Protein AF-A0A0M0JL00-F1 (afdb_monomer)

Solvent-accessible surface area (backbone atoms only — not comparable to full-atom values): 7160 Å² total; per-residue (Å²): 133,83,69,59,93,65,95,64,72,54,58,67,65,32,65,66,52,24,72,17,26,56,68,27,55,80,40,46,79,74,20,60,38,58,48,99,86,34,47,52,31,25,44,44,40,58,51,30,38,62,29,56,52,55,57,67,68,54,35,71,46,62,50,24,36,35,45,29,38,22,45,13,55,49,28,32,35,37,54,54,51,24,69,44,30,32,31,39,34,64,36,12,32,22,40,11,38,41,24,41,43,54,52,64,33,77,45,30,42,36,36,23,43,25,19,32,21,58,18,73,41,29,50,54,39,56,40,37,64,81,41,46,71,36,80,56,20,55,30,94,75,40,45,79,44,69,95

Organism: NCBI:txid1460289

Mean predicted aligned error: 6.64 Å

Sequence (147 aa):
ELIGASEDAWILEDPEWVAGVEGGRDGLGWVLTADKEGRVCGLNLRGKWKGEALPASVARLTALRELKMGYCKSLKSVADLPASVTKIGRSAFDGCTSLASITLPASVTQIGKGAFSSCNSLSFITIPSSTVVEPGAFSKHTQVTRA

pLDDT: mean 81.57, std 13.85, range [31.27, 95.38]

Foldseek 3Di:
DLQDPDPPCCLLVPQLNQVQFAVGSVRQPPQFDADPVSQGAEGARALGGQDQEDDLCQQVSQRHQEAAHAQPCNHQEYPHHHLNHQEYEANRHQNNCNHQYYADHLNHAEQHASSAHNVNNDQEDEDEPNHDYDPNSHYPNHDYHYD

Secondary structure (DSSP, 8-state):
--S--SS-GGGGT-HHHHHHBTTHHHHHTTTEEE-TTS-EEEEE-TTTB-SSEE-GGGGG-TT--EEE-TT-TT--EE----TT--EE-TTTTTT-TT--EEB--TT--EE-TTTBTT-TT--EEEE-TT-EE-TT-B-TT-EEEE-

Radius of gyration: 14.49 Å; Cα contacts (8 Å, |Δi|>4): 376; chains: 1; bounding box: 37×28×38 Å

InterPro domains:
  IPR026906 BspA-type LRR region [PF13306] (71-145)
  IPR032675 Leucine-rich repeat domain superfamily [G3DSA:3.80.10.10] (41-146)
  IPR053139 Putative surface bspA-like protein [PTHR45661] (71-131)

Structure (mmCIF, N/CA/C/O backbone):
data_AF-A0A0M0JL00-F1
#
_entry.id   AF-A0A0M0JL00-F1
#
loop_
_atom_site.group_PDB
_atom_site.id
_atom_site.type_symbol
_atom_site.label_atom_id
_atom_site.label_alt_id
_atom_site.label_comp_id
_atom_site.label_asym_id
_atom_site.label_entity_id
_atom_site.label_seq_id
_atom_site.pdbx_PDB_ins_code
_atom_site.Cartn_x
_atom_site.Cartn_y
_atom_site.Cartn_z
_atom_site.occupancy
_atom_site.B_iso_or_equiv
_atom_site.auth_seq_id
_atom_site.auth_comp_id
_atom_site.auth_asym_id
_atom_site.auth_atom_id
_atom_site.pdbx_PDB_model_num
ATOM 1 N N . GLU A 1 1 ? -17.267 -0.429 -21.288 1.00 31.27 1 GLU A N 1
ATOM 2 C CA . GLU A 1 1 ? -18.123 0.189 -20.258 1.00 31.27 1 GLU A CA 1
ATOM 3 C C . GLU A 1 1 ? -17.485 -0.003 -18.892 1.00 31.27 1 GLU A C 1
ATOM 5 O O . GLU A 1 1 ? -17.495 -1.107 -18.362 1.00 31.27 1 GLU A O 1
ATOM 10 N N . LEU A 1 2 ? -16.863 1.048 -18.355 1.00 36.19 2 LEU A N 1
ATOM 11 C CA . LEU A 1 2 ? -16.636 1.147 -16.915 1.00 36.19 2 LEU A CA 1
ATOM 12 C C . LEU A 1 2 ? -17.995 1.51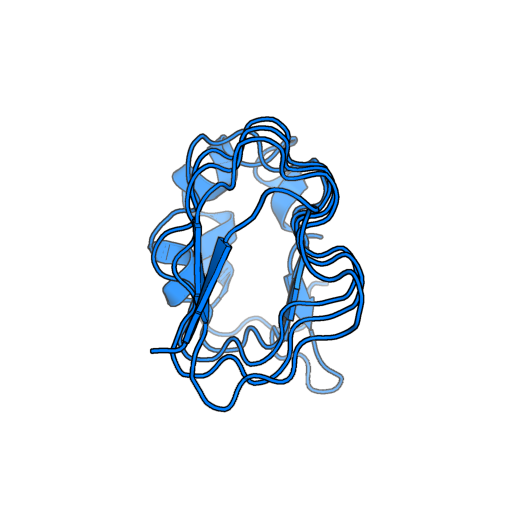6 -16.312 1.00 36.19 2 LEU A C 1
AT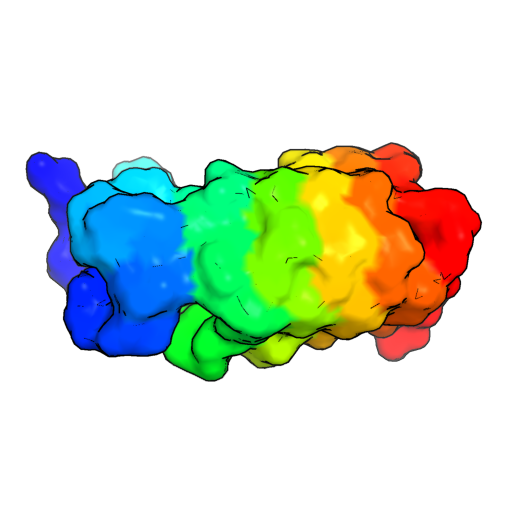OM 14 O O . LEU A 1 2 ? -18.483 2.6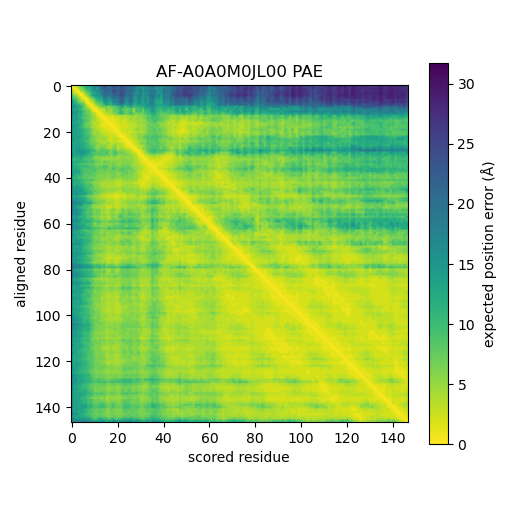26 -16.513 1.00 36.19 2 LEU A O 1
ATOM 18 N N . ILE A 1 3 ? -18.656 0.548 -15.681 1.00 36.19 3 ILE A N 1
ATOM 19 C CA . ILE A 1 3 ? -19.921 0.771 -14.980 1.00 36.19 3 ILE A CA 1
ATOM 20 C C . ILE A 1 3 ? -19.576 1.527 -13.696 1.00 36.19 3 ILE A C 1
ATOM 22 O O . ILE A 1 3 ? -18.899 0.975 -12.834 1.00 36.19 3 ILE A O 1
ATOM 26 N N . GLY A 1 4 ? -20.006 2.786 -13.607 1.00 37.34 4 GLY A N 1
ATOM 27 C CA . GLY A 1 4 ? -19.799 3.630 -12.427 1.00 37.34 4 GLY A CA 1
ATOM 28 C C . GLY A 1 4 ? -19.360 5.053 -12.760 1.00 37.34 4 GLY A C 1
ATOM 29 O O . GLY A 1 4 ? -18.369 5.538 -12.227 1.00 37.34 4 GLY A O 1
ATOM 30 N N . ALA A 1 5 ? -20.076 5.736 -13.654 1.00 47.06 5 ALA A N 1
ATOM 31 C CA . ALA A 1 5 ? -19.961 7.185 -13.774 1.00 47.06 5 ALA A CA 1
ATOM 32 C C . ALA A 1 5 ? -20.626 7.836 -12.547 1.00 47.06 5 ALA A C 1
ATOM 34 O O . ALA A 1 5 ? -21.838 8.026 -12.526 1.00 47.06 5 ALA A O 1
ATOM 35 N N . SER A 1 6 ? -19.846 8.134 -11.509 1.00 50.47 6 SER A N 1
ATOM 36 C CA . SER A 1 6 ? -20.252 8.999 -10.397 1.00 50.47 6 SER A CA 1
ATOM 37 C C . SER A 1 6 ? -18.993 9.538 -9.722 1.00 50.47 6 SER A C 1
ATOM 39 O O . SER A 1 6 ? -18.257 8.768 -9.126 1.00 50.47 6 SER A O 1
ATOM 41 N N . GLU A 1 7 ? -18.718 10.835 -9.887 1.00 46.44 7 GLU A N 1
ATOM 42 C CA . GLU A 1 7 ? -17.673 11.647 -9.219 1.00 46.44 7 GLU A CA 1
ATOM 43 C C . GLU A 1 7 ? -16.186 11.201 -9.304 1.00 46.44 7 GLU A C 1
ATOM 45 O O . GLU A 1 7 ? -15.313 12.026 -9.055 1.00 46.44 7 GLU A O 1
ATOM 50 N N . ASP A 1 8 ? -15.866 9.985 -9.765 1.00 48.22 8 ASP A N 1
ATOM 51 C CA . ASP A 1 8 ? -14.513 9.388 -9.769 1.00 48.22 8 ASP A CA 1
ATOM 52 C C . ASP A 1 8 ? -13.773 9.448 -11.128 1.00 48.22 8 ASP A C 1
ATOM 54 O O . ASP A 1 8 ? -12.648 8.961 -11.265 1.00 48.22 8 ASP A O 1
ATOM 58 N N . ALA A 1 9 ? -14.354 10.085 -12.152 1.00 48.75 9 ALA A N 1
ATOM 59 C CA . ALA A 1 9 ? -13.727 10.238 -13.476 1.00 48.75 9 ALA A CA 1
ATOM 60 C C . ALA A 1 9 ? -12.451 11.114 -13.470 1.00 48.75 9 ALA A C 1
ATOM 62 O O . ALA A 1 9 ? -11.703 11.135 -14.445 1.00 48.75 9 ALA A O 1
ATOM 63 N N . TRP A 1 10 ? -12.167 11.800 -12.359 1.00 52.53 10 TRP A N 1
ATOM 64 C CA . TRP A 1 10 ? -11.111 12.807 -12.252 1.00 52.53 10 TRP A CA 1
ATOM 65 C C . TRP A 1 10 ? -9.701 12.216 -12.181 1.00 52.53 10 TRP A C 1
ATOM 67 O O . TRP A 1 10 ? -8.761 12.891 -12.573 1.00 52.53 10 TRP A O 1
ATOM 77 N N . ILE A 1 11 ? -9.514 10.964 -11.743 1.00 57.00 11 ILE A N 1
ATOM 78 C CA . ILE A 1 11 ? -8.171 10.348 -11.725 1.00 57.00 11 ILE A CA 1
ATOM 79 C C . ILE A 1 11 ? -7.656 10.027 -13.126 1.00 57.00 11 ILE A C 1
ATOM 81 O O . ILE A 1 11 ? -6.453 10.091 -13.362 1.00 57.00 11 ILE A O 1
ATOM 85 N N . LEU A 1 12 ? -8.555 9.730 -14.070 1.00 55.72 12 LEU A N 1
ATOM 86 C CA . LEU A 1 12 ? -8.199 9.545 -15.482 1.00 55.72 12 LEU A CA 1
ATOM 87 C C . LEU A 1 12 ? -7.735 10.857 -16.132 1.00 55.72 12 LEU A C 1
ATOM 89 O O . LEU A 1 12 ? -7.039 10.841 -17.151 1.00 55.72 12 LEU A O 1
ATOM 93 N N . GLU A 1 13 ? -8.108 11.986 -15.535 1.00 61.50 13 GLU A N 1
ATOM 94 C CA . GLU A 1 13 ? -7.738 13.325 -15.983 1.00 61.50 13 GLU A CA 1
ATOM 95 C C . GLU A 1 13 ? -6.646 13.967 -15.121 1.00 61.50 13 GLU A C 1
ATOM 97 O O . GLU A 1 13 ? -6.038 14.940 -15.566 1.00 61.50 13 GLU A O 1
ATOM 102 N N . ASP A 1 14 ? -6.344 13.409 -13.943 1.00 73.88 14 ASP A N 1
ATOM 103 C CA . ASP A 1 14 ? -5.295 13.901 -13.057 1.00 73.88 14 ASP A CA 1
ATOM 104 C C . ASP A 1 14 ? -3.920 13.679 -13.719 1.00 73.88 14 ASP A C 1
ATOM 106 O O . ASP A 1 14 ? -3.491 12.533 -13.921 1.00 73.88 14 ASP A O 1
ATOM 110 N N . PRO A 1 15 ? -3.213 14.761 -14.091 1.00 75.25 15 PRO A N 1
ATOM 111 C CA . PRO A 1 15 ? -1.959 14.659 -14.819 1.00 75.25 15 PRO A CA 1
ATOM 112 C C . PRO A 1 15 ? -0.866 13.945 -14.013 1.00 75.25 15 PRO A C 1
ATOM 114 O O . PRO A 1 15 ? 0.013 13.340 -14.629 1.00 75.25 15 PRO A O 1
ATOM 117 N N . GLU A 1 16 ? -0.923 13.949 -12.675 1.00 78.75 16 GLU A N 1
ATOM 118 C CA . GLU A 1 16 ? 0.032 13.224 -11.828 1.00 78.75 16 GLU A CA 1
ATOM 119 C C . GLU A 1 16 ? -0.179 11.712 -11.923 1.00 78.75 16 GLU A C 1
ATOM 121 O O . GLU A 1 16 ? 0.780 10.952 -12.067 1.00 78.75 16 GLU A O 1
ATOM 126 N N . TRP A 1 17 ? -1.438 11.267 -11.918 1.00 78.69 17 TRP A N 1
ATOM 127 C CA . TRP A 1 17 ? -1.794 9.864 -12.121 1.00 78.69 17 TRP A CA 1
ATOM 128 C C . TRP A 1 17 ? -1.435 9.380 -13.522 1.00 78.69 17 TRP A C 1
ATOM 130 O O . TRP A 1 17 ? -0.839 8.314 -13.680 1.00 78.69 17 TRP A O 1
ATOM 140 N N . VAL A 1 18 ? -1.754 10.177 -14.542 1.00 79.44 18 VAL A N 1
ATOM 141 C CA . VAL A 1 18 ? -1.453 9.855 -15.941 1.00 79.44 18 VAL A CA 1
ATOM 142 C C . VAL A 1 18 ? 0.057 9.781 -16.174 1.00 79.44 18 VAL A C 1
ATOM 144 O O . VAL A 1 18 ? 0.525 8.846 -16.816 1.00 79.44 18 VAL A O 1
ATOM 147 N N . ALA A 1 19 ? 0.841 10.723 -15.645 1.00 83.00 19 ALA A N 1
ATOM 148 C CA . ALA A 1 19 ? 2.299 10.689 -15.773 1.00 83.00 19 ALA A CA 1
ATOM 149 C C . ALA A 1 19 ? 2.935 9.566 -14.934 1.00 83.00 19 ALA A C 1
ATOM 151 O O . ALA A 1 19 ? 3.950 8.985 -15.324 1.00 83.00 19 ALA A O 1
ATOM 152 N N . GLY A 1 20 ? 2.334 9.258 -13.783 1.00 80.31 20 GLY A N 1
ATOM 153 C CA . GLY A 1 20 ? 2.813 8.258 -12.839 1.00 80.31 20 GLY A CA 1
ATOM 154 C C . GLY A 1 20 ? 2.517 6.815 -13.237 1.00 80.31 20 GLY A C 1
ATOM 155 O O . GLY A 1 20 ? 3.147 5.920 -12.682 1.00 80.31 20 GLY A O 1
ATOM 156 N N . VAL A 1 21 ? 1.620 6.555 -14.192 1.00 83.12 21 VAL A N 1
ATOM 157 C CA . VAL A 1 21 ? 1.238 5.201 -14.625 1.00 83.12 21 VAL A CA 1
ATOM 158 C C . VAL A 1 21 ? 1.821 4.847 -15.992 1.00 83.12 21 VAL A C 1
ATOM 160 O O . VAL A 1 21 ? 1.733 5.581 -16.972 1.00 83.12 21 VAL A O 1
ATOM 163 N N . GLU A 1 22 ? 2.402 3.656 -16.090 1.00 81.44 22 GLU A N 1
ATOM 164 C CA . GLU A 1 22 ? 2.836 3.073 -17.350 1.00 81.44 22 GLU A CA 1
ATOM 165 C C . GLU A 1 22 ? 1.655 2.875 -18.305 1.00 81.44 22 GLU A C 1
ATOM 167 O O . GLU A 1 22 ? 0.705 2.158 -17.998 1.00 81.44 22 GLU A O 1
ATOM 172 N N . GLY A 1 23 ? 1.763 3.464 -19.497 1.00 76.31 23 GLY A N 1
ATOM 173 C CA . GLY A 1 23 ? 0.679 3.487 -20.481 1.00 76.31 23 GLY A CA 1
ATOM 174 C C . GLY A 1 23 ? -0.232 4.709 -20.352 1.00 76.31 23 GLY A C 1
ATOM 175 O O . GLY A 1 23 ? -1.173 4.837 -21.127 1.00 76.31 23 GLY A O 1
ATOM 176 N N . GLY A 1 24 ? 0.044 5.627 -19.418 1.00 78.06 24 GLY A N 1
ATOM 177 C CA . GLY A 1 24 ? -0.687 6.883 -19.295 1.00 78.06 24 GLY A CA 1
ATOM 178 C C . GLY A 1 24 ? -2.172 6.674 -19.013 1.00 78.06 24 GLY A C 1
ATOM 179 O O . GLY A 1 24 ? -2.548 5.838 -18.192 1.00 78.06 24 GLY A O 1
ATOM 180 N N . ARG A 1 25 ? -3.027 7.414 -19.728 1.00 71.19 25 ARG A N 1
ATOM 181 C CA . ARG A 1 25 ? -4.493 7.326 -19.603 1.00 71.19 25 ARG A CA 1
ATOM 182 C C . ARG A 1 25 ? -5.031 5.926 -19.884 1.00 71.19 25 ARG A C 1
ATOM 184 O O . ARG A 1 25 ? -5.853 5.430 -19.117 1.00 71.19 25 ARG A O 1
ATOM 191 N N . ASP A 1 26 ? -4.513 5.261 -20.912 1.00 69.19 26 ASP A N 1
ATOM 192 C CA . ASP A 1 26 ? -4.909 3.890 -21.265 1.00 69.19 26 ASP A CA 1
ATOM 193 C C . ASP A 1 26 ? -4.494 2.892 -20.174 1.00 69.19 26 ASP A C 1
ATOM 195 O O . ASP A 1 26 ? -5.117 1.848 -19.988 1.00 69.19 26 ASP A O 1
ATOM 199 N N . GLY A 1 27 ? -3.456 3.247 -19.411 1.00 66.81 27 GLY A N 1
ATOM 200 C CA . GLY A 1 27 ? -2.964 2.558 -18.225 1.00 66.81 27 GLY A CA 1
ATOM 201 C C . GLY A 1 27 ? -3.900 2.620 -17.015 1.00 66.81 27 GLY A C 1
ATOM 202 O O . GLY A 1 27 ? -3.838 1.730 -16.178 1.00 66.81 27 GLY A O 1
ATOM 203 N N . LEU A 1 28 ? -4.762 3.637 -16.909 1.00 65.25 28 LEU A N 1
ATOM 204 C CA . LEU A 1 28 ? -5.573 3.899 -15.713 1.00 65.25 28 LEU A CA 1
ATOM 205 C C . LEU A 1 28 ? -6.946 3.205 -15.723 1.00 65.25 28 LEU A C 1
ATOM 207 O O . LEU A 1 28 ? -7.470 2.869 -14.660 1.00 65.25 28 LEU A O 1
ATOM 211 N N . GLY A 1 29 ? -7.517 2.926 -16.900 1.00 61.62 29 GLY A N 1
ATOM 212 C CA . GLY A 1 29 ? -8.868 2.352 -17.037 1.00 61.62 29 GLY A CA 1
ATOM 213 C C . GLY A 1 29 ? -9.059 0.942 -16.447 1.00 61.62 29 GLY A C 1
ATOM 214 O O . GLY A 1 29 ? -10.186 0.489 -16.293 1.00 61.62 29 GLY A O 1
ATOM 215 N N . TRP A 1 30 ? -7.973 0.250 -16.101 1.00 63.88 30 TRP A N 1
ATOM 216 C CA . TRP A 1 30 ? -7.939 -1.118 -15.554 1.00 63.88 30 TRP A CA 1
ATOM 217 C C . TRP A 1 30 ? -7.377 -1.175 -14.128 1.00 63.88 30 TRP A C 1
ATOM 219 O O . TRP A 1 30 ? -7.218 -2.255 -13.557 1.00 63.88 30 TRP A O 1
ATOM 229 N N . VAL A 1 31 ? -7.068 -0.012 -13.554 1.00 72.12 31 VAL A N 1
ATOM 230 C CA . VAL A 1 31 ? -6.460 0.109 -12.227 1.00 72.12 31 VAL A CA 1
ATOM 231 C C . VAL A 1 31 ? -7.535 0.098 -11.149 1.00 72.12 31 VAL A C 1
ATOM 233 O O . VAL A 1 31 ? -7.304 -0.425 -10.064 1.00 72.12 31 VAL A O 1
ATOM 236 N N . LEU A 1 32 ? -8.720 0.636 -11.428 1.00 75.44 32 LEU A N 1
ATOM 237 C CA . LEU A 1 32 ? -9.814 0.666 -10.467 1.00 75.44 32 LEU A CA 1
ATOM 238 C C . LEU A 1 32 ? -10.623 -0.632 -10.529 1.00 75.44 32 LEU A C 1
ATOM 240 O O . LEU A 1 32 ? -11.004 -1.098 -11.601 1.00 75.44 32 LEU A O 1
ATOM 244 N N . THR A 1 33 ? -10.904 -1.213 -9.368 1.00 75.44 33 THR A N 1
ATOM 245 C CA . THR A 1 33 ? -11.857 -2.321 -9.224 1.00 75.44 33 THR A CA 1
ATOM 246 C C . THR A 1 33 ? -13.163 -1.791 -8.659 1.00 75.44 33 THR A C 1
ATOM 248 O O . THR A 1 33 ? -13.125 -0.883 -7.835 1.00 75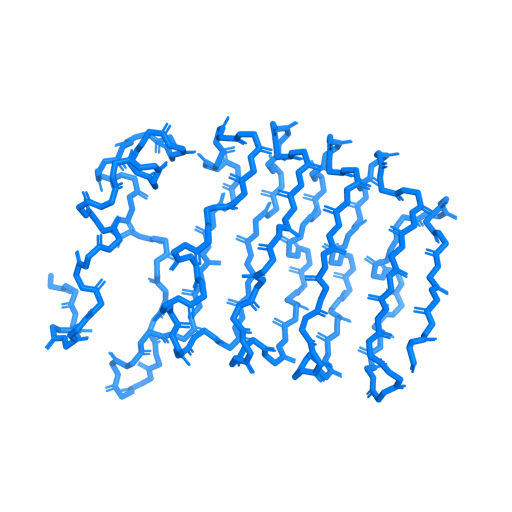.44 33 THR A O 1
ATOM 251 N N . ALA A 1 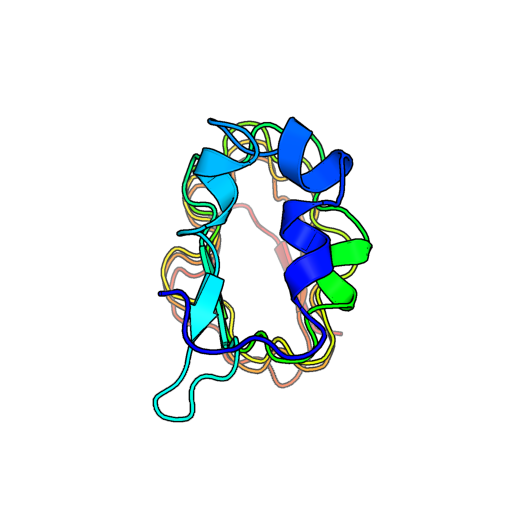34 ? -14.299 -2.378 -9.034 1.00 75.75 34 ALA A N 1
ATOM 252 C CA . ALA A 1 34 ? -15.611 -2.030 -8.491 1.00 75.75 34 ALA A CA 1
ATOM 253 C C . ALA A 1 34 ? -16.259 -3.219 -7.762 1.00 75.75 34 ALA A C 1
ATOM 255 O O . ALA A 1 34 ? -15.938 -4.377 -8.038 1.00 75.75 34 ALA A O 1
ATOM 256 N N . ASP A 1 35 ? -17.134 -2.944 -6.793 1.00 76.50 35 ASP A N 1
ATOM 257 C CA . ASP A 1 35 ? -17.969 -3.963 -6.154 1.00 76.50 35 ASP A CA 1
ATOM 258 C C . ASP A 1 35 ? -19.150 -4.386 -7.050 1.00 76.50 35 ASP A C 1
ATOM 260 O O . ASP A 1 35 ? -19.304 -3.926 -8.183 1.00 76.50 35 ASP A O 1
ATOM 264 N N . LYS A 1 36 ? -19.990 -5.302 -6.552 1.00 79.38 36 LYS A N 1
ATOM 265 C CA . LYS A 1 36 ? -21.164 -5.805 -7.289 1.00 79.38 36 LYS A CA 1
ATOM 266 C C . LYS A 1 36 ? -22.203 -4.713 -7.558 1.00 79.38 36 LYS A C 1
ATOM 268 O O . LYS A 1 36 ? -23.040 -4.884 -8.438 1.00 79.38 36 LYS A O 1
ATOM 273 N N . GLU A 1 37 ? -22.142 -3.616 -6.809 1.00 78.50 37 GLU A N 1
ATOM 274 C CA . GLU A 1 37 ? -23.005 -2.449 -6.941 1.00 78.50 37 GLU A CA 1
ATOM 275 C C . GLU A 1 37 ? -22.381 -1.361 -7.838 1.00 78.50 37 GLU A C 1
ATOM 277 O O . GLU A 1 37 ? -22.959 -0.287 -7.985 1.00 78.50 37 GLU A O 1
ATOM 282 N N . GLY A 1 38 ? -21.218 -1.623 -8.451 1.00 71.31 38 GLY A N 1
ATOM 283 C CA . GLY A 1 38 ? -20.540 -0.696 -9.361 1.00 71.31 38 GLY A CA 1
ATOM 284 C C . GLY A 1 38 ? -19.763 0.424 -8.664 1.00 71.31 38 GLY A C 1
ATOM 285 O O . GLY A 1 38 ? -19.348 1.373 -9.325 1.00 71.31 38 GLY A O 1
ATOM 286 N N . ARG A 1 39 ? -19.544 0.344 -7.344 1.00 75.44 39 ARG A N 1
ATOM 287 C CA . ARG A 1 39 ? -18.763 1.342 -6.594 1.00 75.44 39 ARG A CA 1
ATOM 288 C C . ARG A 1 39 ? -17.285 0.990 -6.630 1.00 75.44 39 ARG A C 1
ATOM 290 O O . ARG A 1 39 ? -16.930 -0.152 -6.339 1.00 75.44 39 ARG A O 1
ATOM 297 N N . VAL A 1 40 ? -16.421 1.963 -6.915 1.00 75.81 40 VAL A N 1
ATOM 298 C CA . VAL A 1 40 ? -14.961 1.779 -6.920 1.00 75.81 40 VAL A CA 1
ATOM 299 C C . VAL A 1 40 ? -14.495 1.294 -5.549 1.00 75.81 40 VAL A C 1
ATOM 301 O O . VAL A 1 40 ? -14.612 1.998 -4.567 1.00 75.81 40 VAL A O 1
ATOM 304 N N . CYS A 1 41 ? -13.963 0.085 -5.449 1.00 77.56 41 CYS A N 1
ATOM 305 C CA . CYS A 1 41 ? -13.603 -0.548 -4.184 1.00 77.56 41 CYS A CA 1
ATOM 306 C C . CYS A 1 41 ? -12.110 -0.855 -4.050 1.00 77.56 41 CYS A C 1
ATOM 308 O O . CYS A 1 41 ? -11.670 -1.293 -2.986 1.00 77.56 41 CYS A O 1
ATOM 310 N N . GLY A 1 42 ? -11.311 -0.620 -5.088 1.00 79.12 42 GLY A N 1
ATOM 311 C CA . GLY A 1 42 ? -9.886 -0.915 -5.033 1.00 79.12 42 GLY A CA 1
ATOM 312 C C . GLY A 1 42 ? -9.079 -0.282 -6.153 1.00 79.12 42 GLY A C 1
ATOM 313 O O . GLY A 1 42 ? -9.624 0.162 -7.161 1.00 79.12 42 GLY A O 1
ATOM 314 N N . LEU A 1 43 ? -7.767 -0.228 -5.930 1.00 82.50 43 LEU A N 1
ATOM 315 C CA . LEU A 1 43 ? -6.782 0.390 -6.812 1.00 82.50 43 LEU A CA 1
ATOM 316 C C . LEU A 1 43 ? -5.600 -0.573 -7.000 1.00 82.50 43 LEU A C 1
ATOM 318 O O . LEU A 1 43 ? -4.925 -0.943 -6.035 1.00 82.50 43 LEU A O 1
ATOM 322 N N . ASN A 1 44 ? -5.351 -0.980 -8.243 1.00 81.31 44 ASN A N 1
ATOM 323 C CA . ASN A 1 44 ? -4.385 -1.996 -8.638 1.00 81.31 44 ASN A CA 1
ATOM 324 C C . ASN A 1 44 ? -3.360 -1.454 -9.646 1.00 81.31 44 ASN A C 1
ATOM 326 O O . ASN A 1 44 ? -3.568 -1.491 -10.856 1.00 81.31 44 ASN A O 1
ATOM 330 N N . LEU A 1 45 ? -2.218 -1.002 -9.136 1.00 79.44 45 LEU A N 1
ATOM 331 C CA . LEU A 1 45 ? -1.121 -0.415 -9.913 1.00 79.44 45 LEU A CA 1
ATOM 332 C C . LEU A 1 45 ? 0.065 -1.362 -10.092 1.00 79.44 45 LEU A C 1
ATOM 334 O O . LEU A 1 45 ? 1.181 -0.895 -10.310 1.00 79.44 45 LEU A O 1
ATOM 338 N N . ARG A 1 46 ? -0.129 -2.676 -9.945 1.00 80.56 46 ARG A N 1
ATOM 339 C CA . ARG A 1 46 ? 0.957 -3.666 -9.883 1.00 80.56 46 ARG A CA 1
ATOM 340 C C . ARG A 1 46 ? 2.017 -3.471 -10.985 1.00 80.56 46 ARG A C 1
ATOM 342 O O . ARG A 1 46 ? 1.780 -3.811 -12.142 1.00 80.56 46 ARG A O 1
ATOM 349 N N . GLY A 1 47 ? 3.190 -2.947 -10.619 1.00 79.69 47 GLY A N 1
ATOM 350 C CA . GLY A 1 47 ? 4.318 -2.668 -11.517 1.00 79.69 47 GLY A CA 1
ATOM 351 C C . GLY A 1 47 ? 4.069 -1.573 -12.561 1.00 79.69 47 GLY A C 1
ATOM 352 O O . GLY A 1 47 ? 4.924 -1.344 -13.410 1.00 79.69 47 GLY A O 1
ATOM 353 N N . LYS A 1 48 ? 2.911 -0.910 -12.516 1.00 83.62 48 LYS A N 1
ATOM 354 C CA . LYS A 1 48 ? 2.508 0.144 -13.448 1.00 83.62 48 LYS A CA 1
ATOM 355 C C . LYS A 1 48 ? 2.902 1.522 -12.950 1.00 83.62 48 LYS A C 1
ATOM 357 O O . LYS A 1 48 ? 3.147 2.400 -13.766 1.00 83.62 48 LYS A O 1
ATOM 362 N N . TRP A 1 49 ? 3.000 1.718 -11.638 1.00 87.31 49 TRP A N 1
ATOM 363 C CA . TRP A 1 49 ? 3.399 3.008 -11.091 1.00 87.31 49 TRP A CA 1
ATOM 364 C C . TRP A 1 49 ? 4.903 3.262 -11.286 1.00 87.31 49 TRP A C 1
ATOM 366 O O . TRP A 1 49 ? 5.748 2.537 -10.755 1.00 87.31 49 TRP A O 1
ATOM 376 N N . LYS A 1 50 ? 5.222 4.303 -12.054 1.00 86.56 50 LYS A N 1
ATOM 377 C CA . LYS A 1 50 ? 6.563 4.837 -12.322 1.00 86.56 50 LYS A CA 1
ATOM 378 C C . LYS A 1 50 ? 6.856 6.124 -11.543 1.00 86.56 50 LYS A C 1
ATOM 380 O O . LYS A 1 50 ? 8.016 6.524 -11.497 1.00 86.56 50 LYS A O 1
ATOM 385 N N . GLY A 1 51 ? 5.844 6.752 -10.942 1.00 83.00 51 GLY A N 1
ATOM 386 C CA . GLY A 1 51 ? 6.006 7.970 -10.146 1.00 83.00 51 GLY A CA 1
ATOM 387 C C . GLY A 1 51 ? 6.802 7.751 -8.855 1.00 83.00 51 GLY A C 1
ATOM 388 O O . GLY A 1 51 ? 6.876 6.639 -8.327 1.00 83.00 51 GLY A O 1
ATOM 389 N N . GLU A 1 52 ? 7.379 8.828 -8.320 1.00 83.56 52 GLU A N 1
ATOM 390 C CA . GLU A 1 52 ? 8.192 8.759 -7.099 1.00 83.56 52 GLU A CA 1
ATOM 391 C C . GLU A 1 52 ? 7.350 8.590 -5.825 1.00 83.56 52 GLU A C 1
ATOM 393 O O . GLU A 1 52 ? 7.770 7.892 -4.901 1.00 83.56 52 GLU A O 1
ATOM 398 N N . ALA A 1 53 ? 6.151 9.175 -5.790 1.00 85.88 53 ALA A N 1
ATOM 399 C CA . ALA A 1 53 ? 5.218 9.103 -4.670 1.00 85.88 53 ALA A CA 1
ATOM 400 C C . ALA A 1 53 ? 3.776 9.016 -5.176 1.00 85.88 53 ALA A C 1
ATOM 402 O O . ALA A 1 53 ? 3.483 9.523 -6.256 1.00 85.88 53 ALA A O 1
ATOM 403 N N . LEU A 1 54 ? 2.886 8.379 -4.411 1.00 82.38 54 LEU A N 1
ATOM 404 C CA . LEU A 1 54 ? 1.453 8.439 -4.705 1.00 82.38 54 LEU A CA 1
ATOM 405 C C . LEU A 1 54 ? 0.905 9.860 -4.446 1.00 82.38 54 LEU A C 1
ATOM 407 O O . LEU A 1 54 ? 1.243 10.444 -3.415 1.00 82.38 54 LEU A O 1
ATOM 411 N N . PRO A 1 55 ? 0.067 10.409 -5.343 1.00 75.56 55 PRO A N 1
ATOM 412 C CA . PRO A 1 55 ? -0.457 11.767 -5.217 1.00 75.56 55 PRO A CA 1
ATOM 413 C C . PRO A 1 55 ? -1.525 11.863 -4.121 1.00 75.56 55 PRO A C 1
ATOM 415 O O . PRO A 1 55 ? -2.288 10.923 -3.902 1.00 75.56 55 PRO A O 1
ATOM 418 N N . ALA A 1 56 ? -1.668 13.030 -3.486 1.00 72.69 56 ALA A N 1
ATOM 419 C CA . ALA A 1 56 ? -2.703 13.263 -2.467 1.00 72.69 56 ALA A CA 1
ATOM 420 C C . ALA A 1 56 ? -4.132 13.029 -3.003 1.00 72.69 56 ALA A C 1
ATOM 422 O O . ALA A 1 56 ? -5.042 12.686 -2.248 1.00 72.69 56 ALA A O 1
ATOM 423 N N . SER A 1 57 ? -4.327 13.133 -4.324 1.00 70.88 57 SER A N 1
ATOM 424 C CA . SER A 1 57 ? -5.575 12.789 -5.012 1.00 70.88 57 SER A CA 1
ATOM 425 C C . SER A 1 57 ? -6.037 11.347 -4.775 1.00 70.88 57 SER A C 1
ATOM 427 O O . SER A 1 57 ? -7.230 11.089 -4.921 1.00 70.88 57 SER A O 1
ATOM 429 N N . VAL A 1 58 ? -5.159 10.413 -4.364 1.00 71.94 58 VAL A N 1
ATOM 430 C CA . VAL A 1 58 ? -5.586 9.061 -3.947 1.00 71.94 58 VAL A CA 1
ATOM 431 C C . VAL A 1 58 ? -6.642 9.170 -2.845 1.00 71.94 58 VAL A C 1
ATOM 433 O O . VAL A 1 58 ? -7.624 8.441 -2.894 1.00 71.94 58 VAL A O 1
ATOM 436 N N . ALA A 1 59 ? -6.509 10.115 -1.907 1.00 64.75 59 ALA A N 1
ATOM 437 C CA . ALA A 1 59 ? -7.453 10.310 -0.806 1.00 64.75 59 ALA A CA 1
ATOM 438 C C . ALA A 1 59 ? -8.874 10.691 -1.262 1.00 64.75 59 ALA A C 1
ATOM 440 O O . ALA A 1 59 ? -9.832 10.457 -0.525 1.00 64.75 59 ALA A O 1
ATOM 441 N N . ARG A 1 60 ? -9.032 11.236 -2.478 1.00 66.44 60 ARG A N 1
ATOM 442 C CA . ARG A 1 60 ? -10.348 11.546 -3.065 1.00 66.44 60 ARG A CA 1
ATOM 443 C C . ARG A 1 60 ? -11.110 10.283 -3.475 1.00 66.44 60 ARG A C 1
ATOM 445 O O . ARG A 1 60 ? -12.324 10.345 -3.627 1.00 66.44 60 ARG A O 1
ATOM 452 N N . LEU A 1 61 ? -10.432 9.136 -3.573 1.00 68.44 61 LEU A N 1
ATOM 453 C CA . LEU A 1 61 ? -11.054 7.838 -3.823 1.00 68.44 61 LEU A CA 1
ATOM 454 C C . LEU A 1 61 ? -11.670 7.278 -2.536 1.00 68.44 61 LEU A C 1
ATOM 456 O O . LEU A 1 61 ? -11.166 6.344 -1.906 1.00 68.44 61 LEU A O 1
ATOM 460 N N . THR A 1 62 ? -12.794 7.870 -2.141 1.00 66.50 62 THR A N 1
ATOM 461 C CA . THR A 1 62 ? -13.494 7.574 -0.880 1.00 66.50 62 THR A CA 1
ATOM 462 C C . THR A 1 62 ? -14.020 6.146 -0.779 1.00 66.50 62 THR A C 1
ATOM 464 O O . THR A 1 62 ? -14.356 5.702 0.313 1.00 66.50 62 THR A O 1
ATOM 467 N N . ALA A 1 63 ? -14.050 5.383 -1.866 1.00 69.31 63 ALA A N 1
ATOM 468 C CA . ALA A 1 63 ? -14.611 4.041 -1.863 1.00 69.31 63 ALA A CA 1
ATOM 469 C C . ALA A 1 63 ? -13.547 2.917 -1.861 1.00 69.31 63 ALA A C 1
ATOM 471 O O . ALA A 1 63 ? -13.904 1.746 -1.707 1.00 69.31 63 ALA A O 1
ATOM 472 N N . LEU A 1 64 ? -12.242 3.241 -1.903 1.00 76.94 64 LEU A N 1
ATOM 473 C CA . LEU A 1 64 ? -11.172 2.237 -1.831 1.00 76.94 64 LEU A CA 1
ATOM 474 C C . LEU A 1 64 ? -11.210 1.444 -0.526 1.00 76.94 64 LEU A C 1
ATOM 476 O O . LEU A 1 64 ? -10.952 1.968 0.548 1.00 76.94 64 LEU A O 1
ATOM 480 N N . ARG A 1 65 ? -11.455 0.142 -0.634 1.00 83.06 65 ARG A N 1
ATOM 481 C CA . ARG A 1 65 ? -11.364 -0.823 0.466 1.00 83.06 65 ARG A CA 1
ATOM 482 C C . ARG A 1 65 ? -10.040 -1.573 0.444 1.00 83.06 65 ARG A C 1
ATOM 484 O O . ARG A 1 65 ? -9.554 -1.950 1.509 1.00 83.06 65 ARG A O 1
ATOM 491 N N . GLU A 1 66 ? -9.476 -1.776 -0.747 1.00 82.00 66 GLU A N 1
ATOM 492 C CA . GLU A 1 66 ? -8.234 -2.517 -0.971 1.00 82.00 66 GLU A CA 1
ATOM 493 C C . GLU A 1 66 ? -7.249 -1.747 -1.860 1.00 82.00 66 GLU A C 1
ATOM 495 O O . GLU A 1 66 ? -7.622 -1.091 -2.832 1.00 82.00 66 GLU A O 1
ATOM 500 N N . LEU A 1 67 ? -5.963 -1.880 -1.541 1.00 83.44 67 LEU A N 1
ATOM 501 C CA . LEU A 1 67 ? -4.865 -1.264 -2.273 1.00 83.44 67 LEU A CA 1
ATOM 502 C C . LEU A 1 67 ? -3.832 -2.315 -2.709 1.00 83.44 67 LEU A C 1
ATOM 504 O O . LEU A 1 67 ? -3.416 -3.141 -1.892 1.00 83.44 67 LEU A O 1
ATOM 508 N N . LYS A 1 68 ? -3.405 -2.282 -3.983 1.00 85.19 68 LYS A N 1
ATOM 509 C CA . LYS A 1 68 ? -2.462 -3.251 -4.570 1.00 85.19 68 LYS A CA 1
ATOM 510 C C . LYS A 1 68 ? -1.483 -2.606 -5.566 1.00 85.19 68 LYS A C 1
ATOM 512 O O . LYS A 1 68 ? -1.779 -2.426 -6.738 1.00 85.19 68 LYS A O 1
ATOM 517 N N . MET A 1 69 ? -0.266 -2.329 -5.122 1.00 83.62 69 MET A N 1
ATOM 518 C CA . MET A 1 69 ? 0.881 -1.803 -5.880 1.00 83.62 69 MET A CA 1
ATOM 519 C C . MET A 1 69 ? 2.108 -2.733 -5.920 1.00 83.62 69 MET A C 1
ATOM 521 O O . MET A 1 69 ? 3.237 -2.255 -5.922 1.00 83.62 69 MET A O 1
ATOM 525 N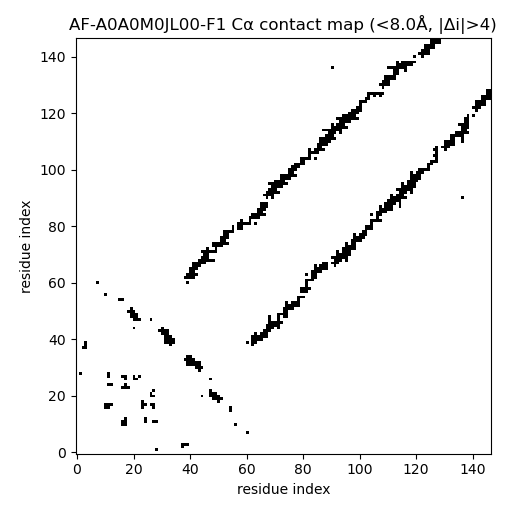 N . GLY A 1 70 ? 1.941 -4.056 -5.956 1.00 83.19 70 GLY A N 1
ATOM 526 C CA . GLY A 1 70 ? 3.089 -4.971 -5.955 1.00 83.19 70 GLY A CA 1
ATOM 527 C C . GLY A 1 70 ? 4.049 -4.717 -7.129 1.00 83.19 70 GLY A C 1
ATOM 528 O O . GLY A 1 70 ? 3.620 -4.411 -8.238 1.00 83.19 70 GLY A O 1
ATOM 529 N N . TYR A 1 71 ? 5.344 -4.903 -6.904 1.00 86.38 71 TYR A N 1
ATOM 530 C CA . TYR A 1 71 ? 6.449 -4.788 -7.858 1.00 86.38 71 TYR A CA 1
ATOM 531 C C . TYR A 1 71 ? 6.681 -3.374 -8.412 1.00 86.38 71 TYR A C 1
ATOM 533 O O . TYR A 1 71 ? 7.359 -3.216 -9.431 1.00 86.38 71 TYR A O 1
ATOM 541 N N . CYS A 1 72 ? 6.176 -2.333 -7.745 1.00 87.31 72 CYS A N 1
ATOM 542 C CA . CYS A 1 72 ? 6.487 -0.946 -8.086 1.00 87.31 72 CYS A CA 1
ATOM 543 C C . CYS A 1 72 ? 7.891 -0.570 -7.586 1.00 87.31 72 CYS A C 1
ATOM 545 O O . CYS A 1 72 ? 8.070 -0.065 -6.480 1.00 87.31 72 CYS A O 1
ATOM 547 N N . LYS A 1 73 ? 8.908 -0.822 -8.416 1.00 86.31 73 LYS A N 1
ATOM 548 C CA . LYS A 1 73 ? 10.323 -0.586 -8.075 1.00 86.31 73 LYS A CA 1
ATOM 549 C C . LYS A 1 73 ? 10.705 0.892 -7.966 1.00 86.31 73 LYS A C 1
ATOM 551 O O . LYS A 1 73 ? 11.715 1.176 -7.345 1.00 86.31 73 LYS A O 1
ATOM 556 N N . SER A 1 74 ? 9.927 1.806 -8.547 1.00 88.56 74 SER A N 1
ATOM 557 C CA . SER A 1 74 ? 10.196 3.254 -8.497 1.00 88.56 74 SER A CA 1
ATOM 558 C C . SER A 1 74 ? 9.460 3.981 -7.369 1.00 88.56 74 SER A C 1
ATOM 560 O O . SER A 1 74 ? 9.766 5.139 -7.098 1.00 88.56 74 SER A O 1
ATOM 562 N N . LEU A 1 75 ? 8.501 3.321 -6.708 1.00 89.88 75 LEU A N 1
ATOM 563 C CA . LEU A 1 75 ? 7.685 3.930 -5.661 1.00 89.88 75 LEU A CA 1
ATOM 564 C C . LEU A 1 75 ? 8.533 4.124 -4.399 1.00 89.88 75 LEU A C 1
ATOM 566 O O . LEU A 1 75 ? 8.895 3.140 -3.755 1.00 89.88 75 LEU A O 1
ATOM 570 N N . LYS A 1 76 ? 8.848 5.377 -4.054 1.00 91.38 76 LYS A N 1
ATOM 571 C CA . LYS A 1 76 ? 9.676 5.730 -2.889 1.00 91.38 76 LYS A CA 1
ATOM 572 C C . LYS A 1 76 ? 8.842 5.919 -1.633 1.00 91.38 76 LYS A C 1
ATOM 574 O O . LYS A 1 76 ? 9.262 5.508 -0.554 1.00 91.38 76 LYS A O 1
ATOM 579 N N . SER A 1 77 ? 7.671 6.529 -1.763 1.00 90.06 77 SER A N 1
ATOM 580 C CA . SER A 1 77 ? 6.804 6.803 -0.624 1.00 90.06 77 SER A CA 1
ATOM 581 C C . SER A 1 77 ? 5.326 6.723 -0.972 1.00 90.06 77 SER A C 1
ATOM 583 O O . SER A 1 77 ? 4.904 6.932 -2.111 1.00 90.06 77 SER A O 1
ATOM 585 N N . VAL A 1 78 ? 4.527 6.420 0.046 1.00 87.50 78 VAL A N 1
ATOM 586 C CA . VAL A 1 78 ? 3.070 6.523 -0.012 1.00 87.50 78 VAL A CA 1
ATOM 587 C C . VAL A 1 78 ? 2.603 7.414 1.121 1.00 87.50 78 VAL A C 1
ATOM 589 O O . VAL A 1 78 ? 2.598 7.012 2.287 1.00 87.50 78 VAL A O 1
ATOM 592 N N . ALA A 1 79 ? 2.252 8.640 0.748 1.00 80.12 79 ALA A N 1
ATOM 593 C CA . ALA A 1 79 ? 1.623 9.606 1.628 1.00 80.12 79 ALA A CA 1
ATOM 594 C C . ALA A 1 79 ? 0.098 9.492 1.507 1.00 80.12 79 ALA A C 1
ATOM 596 O O . ALA A 1 79 ? -0.416 9.182 0.434 1.00 80.12 79 ALA A O 1
ATOM 597 N N . ASP A 1 80 ? -0.595 9.729 2.619 1.00 74.81 80 ASP A N 1
ATOM 598 C CA . ASP A 1 80 ? -2.024 10.051 2.649 1.00 74.81 80 ASP A CA 1
ATOM 599 C C . ASP A 1 80 ? -2.935 9.083 1.881 1.00 74.81 80 ASP A C 1
ATOM 601 O O . ASP A 1 80 ? -3.660 9.444 0.952 1.00 74.81 80 ASP A O 1
ATOM 605 N N . LEU A 1 81 ? -2.932 7.818 2.307 1.00 82.00 81 LEU A N 1
ATOM 606 C CA . LEU A 1 81 ? -3.952 6.877 1.856 1.00 82.00 81 LEU A CA 1
ATOM 607 C C . LEU A 1 81 ? -5.348 7.299 2.352 1.00 82.00 81 LEU A C 1
ATOM 609 O O . LEU A 1 81 ? -5.480 7.771 3.485 1.00 82.00 81 LEU A O 1
ATOM 613 N N . PRO A 1 82 ? -6.404 7.069 1.551 1.00 81.75 82 PRO A N 1
ATOM 614 C CA . PRO A 1 82 ? -7.763 7.414 1.935 1.00 81.75 82 PRO A CA 1
ATOM 615 C C . PRO A 1 82 ? -8.173 6.744 3.247 1.00 81.75 82 PRO A C 1
ATOM 617 O O . PRO A 1 82 ? -7.935 5.553 3.453 1.00 81.75 82 PRO A O 1
ATOM 620 N N . ALA A 1 83 ? -8.894 7.483 4.091 1.00 82.56 83 ALA A N 1
ATOM 621 C CA . ALA A 1 83 ? -9.459 6.970 5.342 1.00 82.56 83 ALA A CA 1
ATOM 622 C C . ALA A 1 83 ? -10.542 5.889 5.141 1.00 82.56 83 ALA A C 1
ATOM 624 O O . ALA A 1 83 ? -11.049 5.323 6.103 1.00 82.56 83 ALA A O 1
ATOM 625 N N . SER A 1 84 ? -10.935 5.598 3.903 1.00 83.81 84 SER A N 1
ATOM 626 C CA . SER A 1 84 ? -11.800 4.468 3.567 1.00 83.81 84 SER A CA 1
ATOM 627 C C . SER A 1 84 ? -11.035 3.163 3.346 1.00 83.81 84 SER A C 1
ATOM 629 O O . SER A 1 84 ? -11.647 2.090 3.390 1.00 83.81 84 SER A O 1
ATOM 631 N N . VAL A 1 85 ? -9.706 3.226 3.170 1.00 87.56 85 VAL A N 1
ATOM 632 C CA . VAL A 1 85 ? -8.866 2.034 3.031 1.00 87.56 85 VAL A CA 1
ATOM 633 C C . VAL A 1 85 ? -8.897 1.287 4.347 1.00 87.56 85 VAL A C 1
ATOM 635 O O . VAL A 1 85 ? -8.358 1.725 5.363 1.00 87.56 85 VAL A O 1
ATOM 638 N N . THR A 1 86 ? -9.546 0.132 4.317 1.00 90.12 86 THR A N 1
ATOM 639 C CA . THR A 1 86 ? -9.702 -0.734 5.485 1.00 90.12 86 THR A CA 1
ATOM 640 C C . THR A 1 86 ? -8.764 -1.929 5.433 1.00 90.12 86 THR A C 1
ATOM 642 O O . THR A 1 86 ? -8.485 -2.525 6.477 1.00 90.12 86 THR A O 1
ATOM 645 N N . LYS A 1 87 ? -8.255 -2.283 4.245 1.00 89.94 87 LYS A N 1
ATOM 646 C CA . LYS A 1 87 ? -7.438 -3.478 4.036 1.00 89.94 87 LYS A CA 1
ATOM 647 C C . LYS A 1 87 ? -6.258 -3.212 3.110 1.00 89.94 87 LYS A C 1
ATOM 649 O O . LYS A 1 87 ? -6.408 -2.692 2.007 1.00 89.94 87 LYS A O 1
ATOM 654 N N . ILE A 1 88 ? -5.085 -3.667 3.535 1.00 91.56 88 ILE A N 1
ATOM 655 C CA . ILE A 1 88 ? -3.912 -3.822 2.679 1.00 91.56 88 ILE A CA 1
ATOM 656 C C . ILE A 1 88 ? -3.853 -5.288 2.251 1.00 91.56 88 ILE A C 1
ATOM 658 O O . ILE A 1 88 ? -3.648 -6.178 3.078 1.00 91.56 88 ILE A O 1
ATOM 662 N N . GLY A 1 89 ? -4.094 -5.543 0.966 1.00 89.88 89 GLY A N 1
ATOM 663 C CA . GLY A 1 89 ? -4.255 -6.891 0.427 1.00 89.88 89 GLY A CA 1
ATOM 664 C C . GLY A 1 89 ? -2.987 -7.750 0.474 1.00 89.88 89 GLY A C 1
ATOM 665 O O . GLY A 1 89 ? -1.872 -7.292 0.741 1.00 89.88 89 GLY A O 1
ATOM 666 N N . ARG A 1 90 ? -3.151 -9.038 0.159 1.00 90.12 90 ARG A N 1
ATOM 667 C CA . ARG A 1 90 ? -2.027 -9.972 0.005 1.00 90.12 90 ARG A CA 1
ATOM 668 C C . ARG A 1 90 ? -1.072 -9.469 -1.081 1.00 90.12 90 ARG A C 1
ATOM 670 O O . ARG A 1 90 ? -1.503 -9.186 -2.201 1.00 90.12 90 ARG A O 1
ATOM 677 N N . SER A 1 91 ? 0.223 -9.422 -0.768 1.00 90.88 91 SER A N 1
ATOM 678 C CA . SER A 1 91 ? 1.261 -8.907 -1.673 1.00 90.88 91 SER A CA 1
ATOM 679 C C . SER A 1 91 ? 0.982 -7.492 -2.211 1.00 90.88 91 SER A C 1
ATOM 681 O O . SER A 1 91 ? 1.392 -7.161 -3.324 1.00 90.88 91 SER A O 1
ATOM 683 N N . ALA A 1 92 ? 0.263 -6.656 -1.450 1.00 90.00 92 ALA A N 1
ATOM 684 C CA . ALA A 1 92 ? -0.139 -5.318 -1.879 1.00 90.00 92 ALA A CA 1
ATOM 685 C C . ALA A 1 92 ? 1.033 -4.437 -2.322 1.00 90.00 92 ALA A C 1
ATOM 687 O O . ALA A 1 92 ? 0.921 -3.766 -3.322 1.00 90.00 92 ALA A O 1
ATOM 688 N N . PHE A 1 93 ? 2.164 -4.465 -1.644 1.00 92.44 93 PHE A N 1
ATOM 689 C CA . PHE A 1 93 ? 3.390 -3.718 -1.937 1.00 92.44 93 PHE A CA 1
ATOM 690 C C . PHE A 1 93 ? 4.585 -4.658 -2.127 1.00 92.44 93 PHE A C 1
ATOM 692 O O . PHE A 1 93 ? 5.737 -4.238 -2.063 1.00 92.44 93 PHE A O 1
ATOM 699 N N . ASP A 1 94 ? 4.321 -5.943 -2.357 1.00 92.12 94 ASP A N 1
ATOM 700 C CA . ASP A 1 94 ? 5.355 -6.965 -2.505 1.00 92.12 94 ASP A CA 1
ATOM 701 C C . ASP A 1 94 ? 6.339 -6.593 -3.615 1.00 92.12 94 ASP A C 1
ATOM 703 O O . ASP A 1 94 ? 5.923 -6.347 -4.741 1.00 92.12 94 ASP A O 1
ATOM 707 N N . GLY A 1 95 ? 7.633 -6.529 -3.319 1.00 90.94 95 GLY A N 1
ATOM 708 C CA . GLY A 1 95 ? 8.665 -6.184 -4.295 1.00 90.94 95 GLY A CA 1
ATOM 709 C C . GLY A 1 95 ? 8.746 -4.696 -4.647 1.00 90.94 95 GLY A C 1
ATOM 710 O O . GLY A 1 95 ? 9.436 -4.347 -5.608 1.00 90.94 95 GLY A O 1
ATOM 711 N N . CYS A 1 96 ? 8.091 -3.807 -3.892 1.00 92.19 96 CYS A N 1
ATOM 712 C CA . CYS A 1 96 ? 8.354 -2.365 -3.944 1.00 92.19 96 CYS A CA 1
ATOM 713 C C . CYS A 1 96 ? 9.698 -2.061 -3.274 1.00 92.19 96 CYS A C 1
ATOM 715 O O . CYS A 1 96 ? 9.761 -1.594 -2.138 1.00 92.19 96 CYS A O 1
ATOM 717 N N . THR A 1 97 ? 10.794 -2.388 -3.960 1.00 92.94 97 THR A N 1
ATOM 718 C CA . THR A 1 97 ? 12.143 -2.399 -3.378 1.00 92.94 97 THR A CA 1
ATOM 719 C C . THR A 1 97 ? 12.629 -1.030 -2.923 1.00 92.94 97 THR A C 1
ATOM 721 O O . THR A 1 97 ? 13.428 -0.984 -1.995 1.00 92.94 97 THR A O 1
ATOM 724 N N . SER A 1 98 ? 12.149 0.049 -3.548 1.00 93.19 98 SER A N 1
ATOM 725 C CA . SER A 1 98 ? 12.517 1.431 -3.217 1.00 93.19 98 SER A CA 1
ATOM 726 C C . SER A 1 98 ? 11.562 2.113 -2.239 1.00 93.19 98 SER A C 1
ATOM 728 O O . SER A 1 98 ? 11.827 3.252 -1.862 1.00 93.19 98 SER A O 1
ATOM 730 N N . LEU A 1 99 ? 10.490 1.438 -1.804 1.00 93.38 99 LEU A N 1
ATOM 731 C CA . LEU A 1 99 ? 9.531 2.004 -0.859 1.00 93.38 99 LEU A CA 1
ATOM 732 C C . LEU A 1 99 ? 10.220 2.197 0.491 1.00 93.38 99 LEU A C 1
ATOM 734 O O . LEU A 1 99 ? 10.536 1.222 1.163 1.00 93.38 99 LEU A O 1
ATOM 738 N N . ALA A 1 100 ? 10.467 3.449 0.859 1.00 93.06 100 ALA A N 1
ATOM 739 C CA . ALA A 1 100 ? 11.170 3.845 2.072 1.00 93.06 100 ALA A CA 1
ATOM 740 C C . ALA A 1 100 ? 10.216 4.277 3.191 1.00 93.06 100 ALA A C 1
ATOM 742 O O . ALA A 1 100 ? 10.534 4.100 4.364 1.00 93.06 100 ALA A O 1
ATOM 743 N N . SER A 1 101 ? 9.048 4.825 2.842 1.00 90.94 101 SER A N 1
ATOM 744 C CA . SER A 1 101 ? 8.054 5.276 3.817 1.00 90.94 101 SER A CA 1
ATOM 745 C C . SER A 1 101 ? 6.622 5.041 3.346 1.00 90.94 101 SER A C 1
ATOM 747 O O . SER A 1 101 ? 6.291 5.167 2.166 1.00 90.94 101 SER A O 1
ATOM 749 N N . ILE A 1 102 ? 5.752 4.705 4.294 1.00 90.50 102 ILE A N 1
ATOM 750 C CA . ILE A 1 102 ? 4.312 4.620 4.076 1.00 90.50 102 ILE A CA 1
ATOM 751 C C . ILE A 1 102 ? 3.573 5.059 5.337 1.00 90.50 102 ILE A C 1
ATOM 753 O O . ILE A 1 102 ? 3.888 4.604 6.438 1.00 90.50 102 ILE A O 1
ATOM 757 N N . THR A 1 103 ? 2.567 5.910 5.156 1.00 89.06 103 THR A N 1
ATOM 758 C CA . THR A 1 103 ? 1.638 6.303 6.217 1.00 89.06 103 THR A CA 1
ATOM 759 C C . THR A 1 103 ? 0.334 5.536 6.041 1.00 89.06 103 THR A C 1
ATOM 761 O O . THR A 1 103 ? -0.358 5.699 5.035 1.00 89.06 103 THR A O 1
ATOM 764 N N . LEU A 1 104 ? -0.002 4.677 7.009 1.00 89.56 104 LEU A N 1
ATOM 765 C CA . LEU A 1 104 ? -1.278 3.962 7.011 1.00 89.56 104 LEU A CA 1
ATOM 766 C C . LEU A 1 104 ? -2.367 4.795 7.706 1.00 89.56 104 LEU A C 1
ATOM 768 O O . LEU A 1 104 ? -2.112 5.345 8.779 1.00 89.56 104 LEU A O 1
ATOM 772 N N . PRO A 1 105 ? -3.586 4.860 7.148 1.00 88.62 105 PRO A N 1
ATOM 773 C CA . PRO A 1 105 ? -4.697 5.546 7.777 1.00 88.62 105 PRO A CA 1
ATOM 774 C C . PRO A 1 105 ? -5.219 4.723 8.958 1.00 88.62 105 PRO A C 1
ATOM 776 O O . PRO A 1 105 ? -5.147 3.491 8.964 1.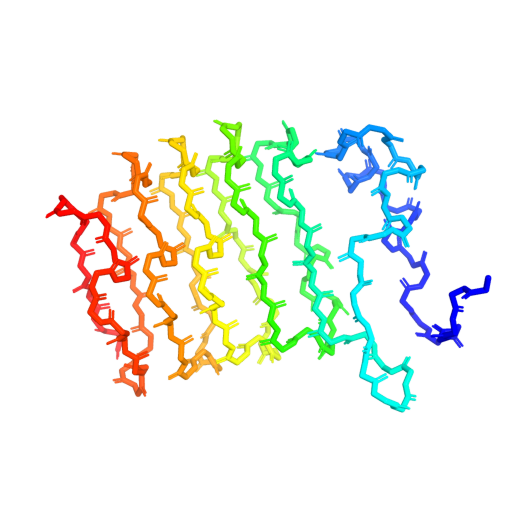00 88.62 105 PRO A O 1
ATOM 779 N N . ALA A 1 106 ? -5.798 5.405 9.949 1.00 89.81 106 ALA A N 1
ATOM 780 C CA . ALA A 1 106 ? -6.344 4.778 11.159 1.00 89.81 106 ALA A CA 1
ATOM 781 C C . ALA A 1 106 ? -7.462 3.752 10.875 1.00 89.81 106 ALA A C 1
ATOM 783 O O . ALA A 1 106 ? -7.752 2.900 11.710 1.00 89.81 106 ALA A O 1
ATOM 784 N N . SER A 1 107 ? -8.075 3.825 9.693 1.00 90.25 107 SER A N 1
ATOM 785 C CA . SER A 1 107 ? -9.104 2.910 9.199 1.00 90.25 107 SER A CA 1
ATOM 786 C C . SER A 1 107 ? -8.586 1.530 8.800 1.00 90.25 107 SER A C 1
ATOM 788 O O . SER A 1 107 ? -9.393 0.614 8.631 1.00 90.25 107 SER A O 1
ATOM 790 N N . VAL A 1 108 ? -7.272 1.357 8.611 1.00 92.06 108 VAL A N 1
ATOM 791 C CA . VAL A 1 108 ? -6.704 0.058 8.236 1.00 92.06 108 VAL A CA 1
ATOM 792 C C . VAL A 1 108 ? -6.871 -0.909 9.397 1.00 92.06 108 VAL A C 1
ATOM 794 O O . VAL A 1 108 ? -6.346 -0.708 10.484 1.00 92.06 108 VAL A O 1
ATOM 797 N N . THR A 1 109 ? -7.592 -1.994 9.137 1.00 93.62 109 THR A N 1
ATOM 798 C CA . THR A 1 109 ? -7.868 -3.051 10.118 1.00 93.62 109 THR A CA 1
ATOM 799 C C . THR A 1 109 ? -7.159 -4.355 9.775 1.00 93.62 109 THR A C 1
ATOM 801 O O . THR A 1 109 ? -6.998 -5.206 10.648 1.00 93.62 109 THR A O 1
ATOM 804 N N . GLN A 1 110 ? -6.726 -4.537 8.521 1.00 93.81 110 GLN A N 1
ATOM 805 C CA . GLN A 1 110 ? -6.120 -5.782 8.046 1.00 93.81 110 GLN A CA 1
ATOM 806 C C . GLN A 1 110 ? -4.927 -5.523 7.121 1.00 93.81 110 GLN A C 1
ATOM 808 O O . GLN A 1 110 ? -5.025 -4.732 6.182 1.00 93.81 110 GLN A O 1
ATOM 813 N N . ILE A 1 111 ? -3.827 -6.244 7.352 1.00 94.69 111 ILE A N 1
ATOM 814 C CA . ILE A 1 111 ? -2.656 -6.314 6.470 1.00 94.69 111 ILE A CA 1
ATOM 815 C C . ILE A 1 111 ? -2.403 -7.780 6.111 1.00 94.69 111 ILE A C 1
ATOM 817 O O . ILE A 1 111 ? -2.111 -8.599 6.983 1.00 94.69 111 ILE A O 1
ATOM 821 N N . GLY A 1 112 ? -2.518 -8.102 4.825 1.00 94.19 112 GLY A N 1
ATOM 822 C CA . GLY A 1 112 ? -2.401 -9.460 4.306 1.00 94.19 112 GLY A CA 1
ATOM 823 C C . GLY A 1 112 ? -0.967 -9.993 4.218 1.00 94.19 112 GLY A C 1
ATOM 824 O O . GLY A 1 112 ? 0.027 -9.269 4.303 1.00 94.19 112 GLY A O 1
ATOM 825 N N . LYS A 1 113 ? -0.853 -11.301 3.992 1.00 94.25 113 LYS A N 1
ATOM 8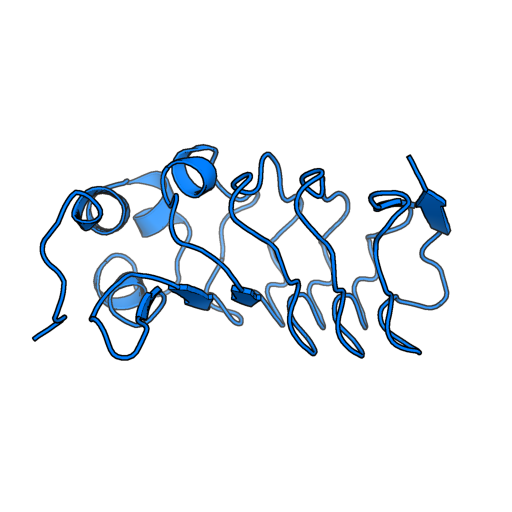26 C CA . LYS A 1 113 ? 0.411 -12.029 3.882 1.00 94.25 113 LYS A CA 1
ATOM 827 C C . LYS A 1 113 ? 1.268 -11.453 2.762 1.00 94.25 113 LYS A C 1
ATOM 829 O O . LYS A 1 113 ? 0.806 -11.262 1.636 1.00 94.25 113 LYS A O 1
ATOM 834 N N . GLY A 1 114 ? 2.538 -11.202 3.064 1.00 92.88 114 GLY A N 1
ATOM 835 C CA . GLY A 1 114 ? 3.483 -10.626 2.116 1.00 92.88 114 GLY A CA 1
ATOM 836 C C . GLY A 1 114 ? 3.145 -9.209 1.655 1.00 92.88 114 GLY A C 1
ATOM 837 O O . GLY A 1 114 ? 3.719 -8.781 0.661 1.00 92.88 114 GLY A O 1
ATOM 838 N N . ALA A 1 115 ? 2.230 -8.488 2.319 1.00 93.88 115 ALA A N 1
ATOM 839 C CA . ALA A 1 115 ? 1.814 -7.146 1.911 1.00 93.88 115 ALA A CA 1
ATOM 840 C C . ALA A 1 115 ? 2.986 -6.198 1.641 1.00 93.88 115 ALA A C 1
ATOM 842 O O . ALA A 1 115 ? 2.918 -5.446 0.694 1.00 93.88 115 ALA A O 1
ATOM 843 N N . PHE A 1 116 ? 4.067 -6.270 2.401 1.00 94.81 116 PHE A N 1
ATOM 844 C CA . PHE A 1 116 ? 5.309 -5.515 2.240 1.00 94.81 116 PHE A CA 1
ATOM 845 C C . PHE A 1 116 ? 6.506 -6.469 2.144 1.00 94.81 116 PHE A C 1
ATOM 847 O O . PHE A 1 116 ? 7.593 -6.186 2.654 1.00 94.81 116 PHE A O 1
ATOM 854 N N . SER A 1 117 ? 6.300 -7.650 1.551 1.00 90.44 117 SER A N 1
ATOM 855 C CA . SER A 1 117 ? 7.400 -8.579 1.296 1.00 90.44 117 SER A CA 1
ATOM 856 C C . SER A 1 117 ? 8.375 -7.949 0.307 1.00 90.44 117 SER A C 1
ATOM 858 O O . SER A 1 117 ? 7.973 -7.229 -0.599 1.00 90.44 117 SER A O 1
ATOM 860 N N . SER A 1 118 ? 9.674 -8.160 0.492 1.00 93.00 118 SER A N 1
ATOM 861 C CA . SER A 1 118 ? 10.706 -7.610 -0.399 1.00 93.00 118 SER A CA 1
ATOM 862 C C . SER A 1 118 ? 10.707 -6.072 -0.546 1.00 93.00 118 SER A C 1
ATOM 864 O O . SER A 1 118 ? 11.346 -5.543 -1.459 1.00 93.00 118 SER A O 1
ATOM 866 N N . CYS A 1 119 ? 10.057 -5.330 0.363 1.00 93.75 119 CYS A N 1
ATOM 867 C CA . CYS A 1 119 ? 10.207 -3.877 0.494 1.00 93.75 119 CYS A CA 1
ATOM 868 C C . CYS A 1 119 ? 11.536 -3.537 1.181 1.00 93.75 119 CYS A C 1
ATOM 870 O O . CYS A 1 119 ? 11.555 -3.204 2.361 1.00 93.75 119 CYS A O 1
ATOM 872 N N . ASN A 1 120 ? 12.652 -3.670 0.463 1.00 93.00 120 ASN A N 1
ATOM 873 C CA . ASN A 1 120 ? 13.996 -3.611 1.052 1.00 93.00 120 ASN A CA 1
ATOM 874 C C . ASN A 1 120 ? 14.372 -2.247 1.657 1.00 93.00 120 ASN A C 1
ATOM 876 O O . ASN A 1 120 ? 15.180 -2.187 2.580 1.00 93.00 120 ASN A O 1
ATOM 880 N N . SER A 1 121 ? 13.795 -1.157 1.151 1.00 94.69 121 SER A N 1
ATOM 881 C CA . SER A 1 121 ? 14.014 0.190 1.687 1.00 94.69 121 SER A CA 1
ATOM 882 C C . SER A 1 121 ? 13.109 0.544 2.872 1.00 94.69 121 SER A C 1
ATOM 884 O O . SER A 1 121 ? 13.386 1.532 3.550 1.00 94.69 121 SER A O 1
ATOM 886 N N . LEU A 1 122 ? 12.064 -0.245 3.162 1.00 95.12 122 LEU A N 1
ATOM 887 C CA . LEU A 1 122 ? 11.096 0.065 4.215 1.00 95.12 122 LEU A CA 1
ATOM 888 C C . LEU A 1 122 ? 11.642 -0.392 5.571 1.00 95.12 122 LEU A C 1
ATOM 890 O O . LEU A 1 122 ? 11.464 -1.542 5.987 1.00 95.12 122 LEU A O 1
ATOM 894 N N . SER A 1 123 ? 12.341 0.509 6.254 1.00 94.00 123 SER A N 1
ATOM 895 C CA . SER A 1 123 ? 12.962 0.246 7.556 1.00 94.00 123 SER A CA 1
ATOM 896 C C . SER A 1 123 ? 11.980 0.362 8.718 1.00 94.00 123 SER A C 1
ATOM 898 O O . SER A 1 123 ? 12.110 -0.379 9.690 1.00 94.00 123 SER A O 1
ATOM 900 N N . PHE A 1 124 ? 10.991 1.248 8.612 1.00 94.44 124 PHE A N 1
ATOM 901 C CA . PHE A 1 124 ? 10.042 1.550 9.676 1.00 94.44 124 PHE A CA 1
ATOM 902 C C . PHE A 1 124 ? 8.631 1.759 9.126 1.00 94.44 124 PHE A C 1
ATOM 904 O O . PHE A 1 124 ? 8.450 2.377 8.076 1.00 94.44 124 PHE A O 1
ATOM 911 N N . ILE A 1 125 ? 7.630 1.275 9.859 1.00 93.19 125 ILE A N 1
ATOM 912 C CA . ILE A 1 125 ? 6.218 1.537 9.584 1.00 93.19 125 ILE A CA 1
ATOM 913 C C . ILE A 1 125 ? 5.424 1.655 10.888 1.00 93.19 125 ILE A C 1
ATOM 915 O O . ILE A 1 125 ? 5.566 0.833 11.797 1.00 93.19 125 ILE A O 1
ATOM 919 N N . THR A 1 126 ? 4.541 2.651 10.944 1.00 94.19 126 THR A N 1
ATOM 920 C CA . THR A 1 126 ? 3.529 2.770 11.997 1.00 94.19 126 THR A CA 1
ATOM 921 C C . THR A 1 126 ? 2.213 2.185 11.502 1.00 94.19 126 THR A C 1
ATOM 923 O O . THR A 1 126 ? 1.703 2.592 10.458 1.00 94.19 126 THR A O 1
ATOM 926 N N . ILE A 1 127 ? 1.652 1.240 12.254 1.00 93.62 127 ILE A N 1
ATOM 927 C CA . ILE A 1 127 ? 0.341 0.643 11.981 1.00 93.62 127 ILE A CA 1
ATOM 928 C C . ILE A 1 127 ? -0.668 1.049 13.068 1.00 93.62 127 ILE A C 1
ATOM 930 O O . ILE A 1 127 ? -0.276 1.213 14.226 1.00 93.62 127 ILE A O 1
ATOM 934 N N . PRO A 1 128 ? -1.969 1.167 12.754 1.00 93.19 128 PRO A N 1
ATOM 935 C CA . PRO A 1 128 ? -2.999 1.370 13.775 1.00 93.19 128 PRO A CA 1
ATOM 936 C C . PRO A 1 128 ? -3.012 0.231 14.809 1.00 93.19 128 PRO A C 1
ATOM 938 O O . PRO A 1 128 ? -2.848 -0.938 14.443 1.00 93.19 128 PRO A O 1
ATOM 941 N N . SER A 1 129 ? -3.242 0.539 16.090 1.00 91.00 129 SER A N 1
ATOM 942 C CA . SER A 1 129 ? -3.224 -0.441 17.194 1.00 91.00 129 SER A CA 1
ATOM 943 C C . SER A 1 129 ? -4.162 -1.637 17.003 1.00 91.00 129 SER A C 1
ATOM 945 O O . SER A 1 129 ? -3.800 -2.758 17.366 1.00 91.00 129 SER A O 1
ATOM 947 N N . SER A 1 130 ? -5.331 -1.430 16.391 1.00 89.44 130 SER A N 1
ATOM 948 C CA . SER A 1 130 ? -6.337 -2.467 16.112 1.00 89.44 130 SER A CA 1
ATOM 949 C C . SER A 1 130 ? -6.056 -3.301 14.853 1.00 89.44 130 SER A C 1
ATOM 951 O O . SER A 1 130 ? -6.841 -4.189 14.517 1.00 89.44 130 SER A O 1
ATOM 953 N N . THR A 1 131 ? -4.941 -3.055 14.157 1.00 94.62 131 THR A N 1
ATOM 954 C CA . THR A 1 131 ? -4.625 -3.731 12.894 1.00 94.62 131 THR A CA 1
ATOM 955 C C . THR A 1 131 ? -4.223 -5.186 13.112 1.00 94.62 131 THR A C 1
ATOM 957 O O . THR A 1 131 ? -3.245 -5.496 13.808 1.00 94.62 131 THR A O 1
ATOM 960 N N . VAL A 1 132 ? -4.929 -6.086 12.428 1.00 95.38 132 VAL A N 1
ATOM 961 C CA . VAL A 1 132 ? -4.565 -7.498 12.303 1.00 95.38 132 VAL A CA 1
ATOM 962 C C . VAL A 1 132 ? -3.533 -7.649 11.187 1.00 95.38 132 VAL A C 1
ATOM 964 O O . VAL A 1 132 ? -3.780 -7.278 10.041 1.00 95.38 132 VAL A O 1
ATOM 967 N N . VAL A 1 133 ? -2.373 -8.209 11.525 1.00 95.12 133 VAL A N 1
ATOM 968 C CA . VAL A 1 133 ? -1.252 -8.412 10.599 1.00 95.12 133 VAL A CA 1
ATOM 969 C C . VAL A 1 133 ? -1.071 -9.903 10.352 1.00 95.12 133 VAL A C 1
ATOM 971 O O . VAL A 1 133 ? -0.831 -10.662 11.292 1.00 95.12 133 VAL A O 1
ATOM 974 N N . GLU A 1 134 ? -1.164 -10.333 9.095 1.00 95.19 134 GLU A N 1
ATOM 975 C CA . GLU A 1 134 ? -0.904 -11.725 8.735 1.00 95.19 134 GLU A CA 1
ATOM 976 C C . GLU A 1 134 ? 0.598 -12.074 8.826 1.00 95.19 134 GLU A C 1
ATOM 978 O O . GLU A 1 134 ? 1.464 -11.236 8.545 1.00 95.19 134 GLU A O 1
ATOM 983 N N . PRO A 1 135 ? 0.953 -13.329 9.167 1.00 92.12 135 PRO A N 1
ATOM 984 C CA . PRO A 1 135 ? 2.346 -13.758 9.237 1.00 92.12 135 PRO A CA 1
ATOM 985 C C . PRO A 1 135 ? 3.099 -13.528 7.921 1.00 92.12 135 PRO A C 1
ATOM 987 O O . PRO A 1 135 ? 2.648 -13.922 6.843 1.00 92.12 135 PRO A O 1
ATOM 990 N N . GLY A 1 136 ? 4.280 -12.915 8.013 1.00 91.12 136 GLY A N 1
ATOM 991 C CA . GLY A 1 136 ? 5.096 -12.581 6.845 1.00 91.12 136 GLY A CA 1
ATOM 992 C C . GLY A 1 136 ? 4.564 -11.401 6.030 1.00 91.12 136 GLY A C 1
ATOM 993 O O . GLY A 1 136 ? 4.950 -11.260 4.874 1.00 91.12 136 GLY A O 1
ATOM 994 N N . ALA A 1 137 ? 3.677 -10.571 6.592 1.00 93.81 137 ALA A N 1
ATOM 995 C 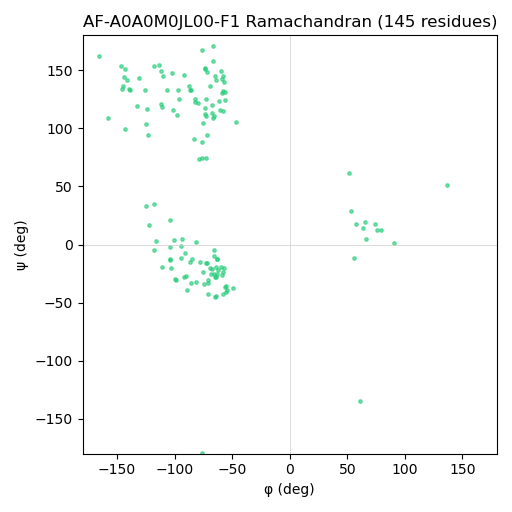CA . ALA A 1 137 ? 3.260 -9.310 5.983 1.00 93.81 137 ALA A CA 1
ATOM 996 C C . ALA A 1 137 ? 4.443 -8.383 5.675 1.00 93.81 137 ALA A C 1
ATOM 998 O O . ALA A 1 137 ? 4.422 -7.733 4.643 1.00 93.81 137 ALA A O 1
ATOM 999 N N . PHE A 1 138 ? 5.477 -8.346 6.517 1.00 94.88 138 PHE A N 1
ATOM 1000 C CA . PHE A 1 138 ? 6.613 -7.431 6.377 1.00 94.88 138 PHE A CA 1
ATOM 1001 C C . PHE A 1 138 ? 7.922 -8.159 6.060 1.00 94.88 138 PHE A C 1
ATOM 1003 O O . PHE A 1 138 ? 8.107 -9.325 6.425 1.00 94.88 138 PHE A O 1
ATOM 1010 N N . SER A 1 139 ? 8.850 -7.453 5.409 1.00 91.06 139 SER A N 1
ATOM 1011 C CA . SER A 1 139 ? 10.248 -7.873 5.292 1.00 91.06 139 SER A CA 1
ATOM 1012 C C . SER A 1 139 ? 10.898 -8.029 6.669 1.00 91.06 139 SER A C 1
ATOM 1014 O O . SER A 1 139 ? 10.582 -7.312 7.615 1.00 91.06 139 SER A O 1
ATOM 1016 N N . LYS A 1 140 ? 11.869 -8.945 6.779 1.00 89.19 140 LYS A N 1
ATOM 1017 C CA . LYS A 1 140 ? 12.524 -9.286 8.057 1.00 89.19 140 LYS A CA 1
ATOM 1018 C C . LYS A 1 140 ? 13.205 -8.102 8.759 1.00 89.19 140 LYS A C 1
ATOM 1020 O O . LYS A 1 140 ? 13.376 -8.150 9.968 1.00 89.19 140 LYS A O 1
ATOM 1025 N N . HIS A 1 141 ? 13.630 -7.086 8.010 1.00 89.94 141 HIS A N 1
ATOM 1026 C CA . HIS A 1 141 ? 14.324 -5.912 8.548 1.00 89.94 141 HIS A CA 1
ATOM 1027 C C . HIS A 1 141 ? 13.374 -4.763 8.926 1.00 89.94 141 HIS A C 1
ATOM 1029 O O . HIS A 1 141 ? 13.836 -3.749 9.442 1.00 89.94 141 HIS A O 1
ATOM 1035 N N . THR A 1 142 ? 12.080 -4.859 8.607 1.00 93.69 142 THR A N 1
ATOM 1036 C CA . THR A 1 142 ? 11.127 -3.768 8.826 1.00 93.69 142 THR A CA 1
ATOM 1037 C C . THR A 1 142 ? 10.701 -3.743 10.288 1.00 93.69 142 THR A C 1
ATOM 1039 O O . THR A 1 142 ? 10.157 -4.718 10.807 1.00 93.69 142 THR A O 1
ATOM 1042 N N . GLN A 1 143 ? 10.926 -2.613 10.947 1.00 93.94 143 GLN A N 1
ATOM 1043 C CA . GLN A 1 143 ? 10.446 -2.353 12.296 1.00 93.94 143 GLN A CA 1
ATOM 1044 C C . GLN A 1 143 ? 8.991 -1.885 12.234 1.00 93.94 143 GLN A C 1
ATOM 1046 O O . GLN A 1 143 ? 8.665 -0.935 11.523 1.00 93.94 143 GLN A O 1
ATOM 1051 N N . VAL A 1 144 ? 8.117 -2.568 12.971 1.00 92.81 144 VAL A N 1
ATOM 1052 C CA . VAL A 1 144 ? 6.681 -2.276 13.009 1.00 92.81 144 VAL A CA 1
ATOM 1053 C C . VAL A 1 144 ? 6.329 -1.725 14.383 1.00 92.81 144 VAL A C 1
ATOM 1055 O O . VAL A 1 144 ? 6.457 -2.432 15.382 1.00 92.81 144 VAL A O 1
ATOM 1058 N N . THR A 1 145 ? 5.843 -0.488 14.420 1.00 93.50 145 THR A N 1
ATOM 1059 C CA . THR A 1 145 ? 5.339 0.159 15.637 1.00 93.50 145 THR A CA 1
ATOM 1060 C C . THR A 1 145 ? 3.829 0.314 15.550 1.00 93.50 145 THR A C 1
ATOM 1062 O O . THR A 1 145 ? 3.280 0.547 14.474 1.00 93.50 145 THR A O 1
ATOM 1065 N N . ARG A 1 146 ? 3.139 0.180 16.682 1.00 92.00 146 ARG A N 1
ATOM 1066 C CA . ARG A 1 146 ? 1.704 0.461 16.785 1.00 92.00 146 ARG A CA 1
ATOM 1067 C C . ARG A 1 146 ? 1.485 1.871 17.327 1.00 92.00 146 ARG A C 1
ATOM 1069 O O . ARG A 1 146 ? 2.150 2.236 18.294 1.00 92.00 146 ARG A O 1
ATOM 1076 N N . ALA A 1 147 ? 0.600 2.624 16.676 1.00 86.19 147 ALA A N 1
ATOM 1077 C CA . ALA A 1 147 ? 0.116 3.925 17.145 1.00 86.19 147 ALA A CA 1
ATOM 1078 C C . ALA A 1 147 ? -0.831 3.786 18.342 1.00 86.19 147 ALA A C 1
ATOM 1080 O O . ALA A 1 147 ? -1.581 2.778 18.382 1.00 86.19 147 ALA A O 1
#

Nearest PDB structures (foldseek):
  6mlx-assembly3_C  TM=7.046E-01  e=3.792E-04  Treponema pallidum
  4fs7-assembly1_A  TM=6.790E-01  e=8.933E-04  Bacteroides ovatus ATCC 8483
  4gt6-assembly1_A  TM=6.803E-01  e=1.060E-03  Faecalibacterium duncaniae
  4h09-assembly2_B  TM=7.747E-01  e=1.554E-02  Eubacterium ventriosum ATCC 27560
  4hq1-assembly1_A  TM=3.318E-01  e=6.481E-02  Arabidopsis thaliana